Protein AF-A0A3D4JMM9-F1 (afdb_monomer)

pLDDT: mean 87.73, std 7.14, range [53.94, 95.94]

Sequence (77 aa):
NGYNFGQIKNAYIRVIDNSTGKELVKFSLSEYYKEVVSMVVGEIYLKNGEWRFNPVGMGTGDDLEGLCIKYGVNVAG

Foldseek 3Di:
DQDAPQPDDFDKDWDADPVVRDTPDIGTQDDDDSLFADFDQWDWDDDPNDIDIGGDNGTHNDHPVVVCVVVVDDPPD

Solvent-accessible surface area (backbone atoms only — not comparable to full-atom values): 4935 Å² total; per-residue (Å²): 131,97,69,31,50,52,77,57,76,90,41,61,53,73,44,62,44,84,90,76,68,44,76,76,44,76,48,75,59,73,92,47,56,76,59,23,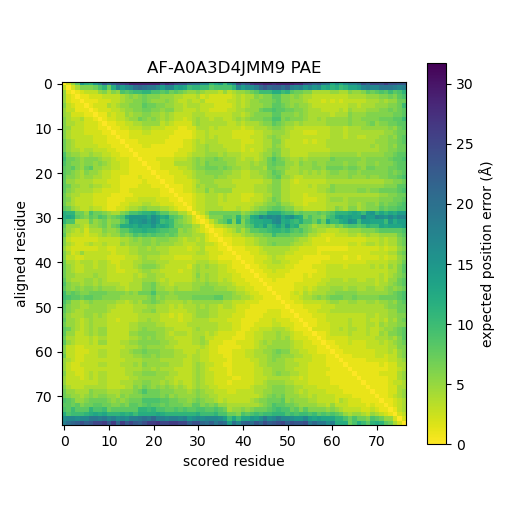55,28,68,49,61,56,47,79,47,78,54,97,92,38,82,44,76,46,84,62,67,51,65,35,66,45,49,66,64,58,52,38,45,75,74,70,45,84,80,85,124

Nearest PDB structures (foldseek):
  3ibz-assembly1_A  TM=7.723E-01  e=6.586E-03  Streptomyces coelicolor A3(2)
  2kxv-assembly1_A  TM=7.052E-01  e=2.411E-03  Klebsiella pneumoniae subsp. pneumoniae NTUH-K2044
  4bb2-assembly1_B  TM=6.162E-01  e=4.526E+00  Homo sapiens
  6ywy-assembly1_M  TM=4.614E-01  e=1.764E+00  Neurospora crassa
  5efv-assembly1_A  TM=4.361E-01  e=8.481E+00  Dubowvirus dv11

Secondary structure (DSSP, 8-state):
----GGG-SSEEEEEE-TTT--EEEEEEE----TT--EEEEEEEEEETTEEEEEEEEEEESS-HHHHHHHTT-----

Mean predicted aligned error: 4.88 Å

Structure (mmCIF, N/CA/C/O backbone):
data_AF-A0A3D4JMM9-F1
#
_entry.id   AF-A0A3D4JMM9-F1
#
loop_
_atom_site.group_PDB
_atom_site.id
_atom_site.type_symbol
_atom_site.label_atom_id
_atom_site.label_alt_id
_atom_site.label_comp_id
_atom_site.label_asym_id
_atom_site.label_entity_id
_atom_site.label_seq_id
_atom_site.pdbx_PDB_ins_code
_atom_site.Cartn_x
_atom_site.Cartn_y
_atom_site.Cartn_z
_atom_site.occupancy
_atom_site.B_iso_or_equiv
_atom_site.auth_seq_id
_atom_site.auth_comp_id
_atom_site.auth_asym_id
_atom_site.auth_atom_id
_atom_site.pdbx_PDB_model_num
ATOM 1 N N . ASN A 1 1 ? 4.052 4.265 -21.504 1.00 53.94 1 ASN A N 1
ATOM 2 C CA . ASN A 1 1 ? 3.911 5.452 -20.629 1.00 53.94 1 ASN A CA 1
ATOM 3 C C . ASN A 1 1 ? 4.856 5.300 -19.445 1.00 53.94 1 ASN A C 1
ATOM 5 O O . ASN A 1 1 ? 4.629 4.426 -18.629 1.00 53.94 1 ASN A O 1
ATOM 9 N N . GLY A 1 2 ? 5.962 6.051 -19.408 1.00 78.19 2 GLY A N 1
ATOM 10 C CA . GLY A 1 2 ? 7.094 5.841 -18.484 1.00 78.19 2 GLY A CA 1
ATOM 11 C C . GLY A 1 2 ? 6.937 6.472 -17.096 1.00 78.19 2 GLY A C 1
ATOM 12 O O . GLY A 1 2 ? 7.888 7.082 -16.609 1.00 78.19 2 GLY A O 1
ATOM 13 N N . TYR A 1 3 ? 5.745 6.381 -16.500 1.00 84.25 3 TYR A N 1
ATOM 14 C CA . TYR A 1 3 ? 5.515 6.847 -15.131 1.00 84.25 3 TYR A CA 1
ATOM 15 C C . TYR A 1 3 ? 5.854 5.748 -14.123 1.00 84.25 3 TYR A C 1
ATOM 17 O O . TYR A 1 3 ? 5.503 4.592 -14.340 1.00 84.25 3 TYR A O 1
ATOM 25 N N . ASN A 1 4 ? 6.531 6.107 -13.032 1.00 88.12 4 ASN A N 1
ATOM 26 C CA . ASN A 1 4 ? 6.952 5.168 -11.988 1.00 88.12 4 ASN A CA 1
ATOM 27 C C . ASN A 1 4 ? 6.906 5.796 -10.589 1.00 88.12 4 ASN A C 1
ATOM 29 O O . ASN A 1 4 ? 6.854 7.019 -10.436 1.00 88.12 4 ASN A O 1
ATOM 33 N N . PHE A 1 5 ? 6.969 4.953 -9.557 1.00 85.31 5 PHE A N 1
ATOM 34 C CA . PHE A 1 5 ? 6.921 5.393 -8.161 1.00 85.31 5 PHE A CA 1
ATOM 35 C C . PHE A 1 5 ? 8.110 6.274 -7.751 1.00 85.31 5 PHE A C 1
ATOM 37 O O . PHE A 1 5 ? 7.953 7.108 -6.862 1.00 85.31 5 PHE A O 1
ATOM 44 N N . GLY A 1 6 ? 9.257 6.181 -8.432 1.00 85.56 6 GLY A N 1
ATOM 45 C CA . GLY A 1 6 ? 10.406 7.067 -8.208 1.00 85.56 6 GLY A CA 1
ATOM 46 C C . GLY A 1 6 ? 10.146 8.541 -8.558 1.00 85.56 6 GLY A C 1
ATOM 47 O O . GLY A 1 6 ? 10.901 9.420 -8.143 1.00 85.56 6 GLY A O 1
ATOM 48 N N . GLN A 1 7 ? 9.073 8.840 -9.296 1.00 88.62 7 GLN A N 1
ATOM 49 C CA . GLN A 1 7 ? 8.647 10.210 -9.608 1.00 88.62 7 GLN A CA 1
ATOM 50 C C . GLN A 1 7 ? 7.635 10.771 -8.600 1.00 88.62 7 GLN A C 1
ATOM 52 O O . GLN A 1 7 ? 7.361 11.974 -8.609 1.00 88.62 7 GLN A O 1
ATOM 57 N N . ILE A 1 8 ? 7.062 9.925 -7.740 1.00 86.31 8 ILE A N 1
ATOM 58 C CA . ILE A 1 8 ? 6.003 10.321 -6.815 1.00 86.31 8 ILE A CA 1
ATOM 59 C C . ILE A 1 8 ? 6.631 10.841 -5.522 1.00 86.31 8 ILE A C 1
ATOM 61 O O . ILE A 1 8 ? 7.398 10.154 -4.853 1.00 86.31 8 ILE A O 1
ATOM 65 N N . LYS A 1 9 ? 6.276 12.071 -5.143 1.00 86.69 9 LYS A N 1
ATOM 66 C CA . LYS A 1 9 ? 6.645 12.656 -3.847 1.00 86.69 9 LYS A CA 1
ATOM 67 C C . LYS A 1 9 ? 5.499 12.495 -2.858 1.00 86.69 9 LYS A C 1
ATOM 69 O O . LYS A 1 9 ? 4.342 12.657 -3.233 1.00 86.69 9 LYS A O 1
ATOM 74 N N . ASN A 1 10 ? 5.833 12.255 -1.590 1.00 87.19 10 ASN A N 1
ATOM 75 C CA . ASN A 1 10 ? 4.866 12.140 -0.492 1.00 87.19 10 ASN A CA 1
ATOM 76 C C . ASN A 1 10 ? 3.779 11.083 -0.747 1.00 87.19 10 ASN A C 1
ATOM 78 O O . ASN A 1 10 ? 2.615 11.298 -0.414 1.00 87.19 10 ASN A O 1
ATOM 82 N N . ALA A 1 11 ? 4.146 9.949 -1.346 1.00 87.56 11 ALA A N 1
ATOM 83 C CA . ALA A 1 11 ? 3.244 8.815 -1.457 1.00 87.56 11 ALA A CA 1
ATOM 84 C C . ALA A 1 11 ? 3.033 8.192 -0.068 1.00 87.56 11 ALA A C 1
ATOM 86 O O . ALA A 1 11 ? 3.983 7.979 0.683 1.00 87.56 11 ALA A O 1
ATOM 87 N N . TYR A 1 12 ? 1.786 7.914 0.298 1.00 90.00 12 TYR A N 1
ATOM 88 C CA . TYR A 1 12 ? 1.450 7.196 1.524 1.00 90.00 12 TYR A CA 1
ATOM 89 C C . TYR A 1 12 ? 0.105 6.492 1.369 1.00 90.00 12 TYR A C 1
ATOM 91 O O . TYR A 1 12 ? -0.739 6.910 0.575 1.00 90.00 12 TYR A O 1
ATOM 99 N N . ILE A 1 13 ? -0.110 5.455 2.171 1.00 90.25 13 ILE A N 1
ATOM 100 C CA . ILE A 1 13 ? -1.430 4.883 2.425 1.00 90.25 13 ILE A CA 1
ATOM 101 C C . ILE A 1 13 ? -1.851 5.183 3.861 1.00 90.25 13 ILE A C 1
ATOM 103 O O . ILE A 1 13 ? -1.017 5.273 4.764 1.00 90.25 13 ILE A O 1
ATOM 107 N N . ARG A 1 14 ? -3.156 5.343 4.073 1.00 92.25 14 ARG A N 1
ATOM 108 C CA . ARG A 1 14 ? -3.749 5.454 5.402 1.00 92.25 14 ARG A CA 1
ATOM 109 C C . ARG A 1 14 ? -5.000 4.599 5.522 1.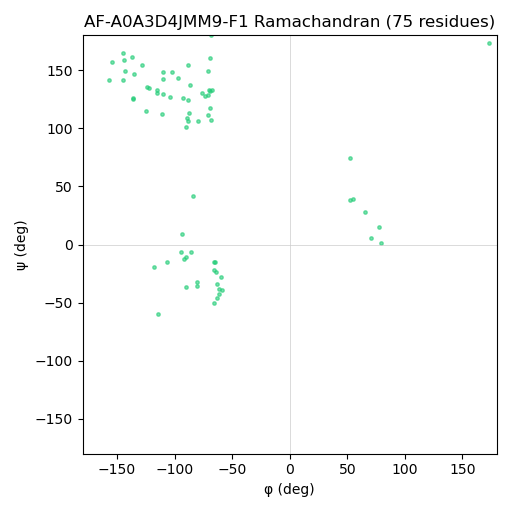00 92.25 14 ARG A C 1
ATOM 111 O O . ARG A 1 14 ? -5.748 4.459 4.557 1.00 92.25 14 ARG A O 1
ATOM 118 N N . VAL A 1 15 ? -5.222 4.071 6.719 1.00 88.94 15 VAL A N 1
ATOM 119 C CA . VAL A 1 15 ? -6.456 3.379 7.106 1.00 88.94 15 VAL A CA 1
ATOM 120 C C . VAL A 1 15 ? -7.176 4.263 8.110 1.00 88.94 15 VAL A C 1
ATOM 122 O O . VAL A 1 15 ? -6.571 4.732 9.075 1.00 88.94 15 VAL A O 1
ATOM 125 N N . ILE A 1 16 ? -8.459 4.506 7.869 1.00 92.31 16 ILE A N 1
ATOM 126 C CA . ILE A 1 16 ? -9.280 5.424 8.655 1.00 92.31 16 ILE A CA 1
ATOM 127 C C . ILE A 1 16 ? -10.488 4.652 9.174 1.00 92.31 16 ILE A C 1
ATOM 129 O O . ILE A 1 16 ? -11.119 3.908 8.425 1.00 92.31 16 ILE A O 1
ATOM 133 N N . ASP A 1 17 ? -10.820 4.847 10.444 1.00 87.38 17 ASP A N 1
ATOM 134 C CA . ASP A 1 17 ? -12.119 4.455 10.976 1.00 87.38 17 ASP A CA 1
ATOM 135 C C . ASP A 1 17 ? -13.189 5.401 10.418 1.00 87.38 17 ASP A C 1
ATOM 137 O O . ASP A 1 17 ? -13.226 6.584 10.754 1.00 87.38 17 ASP A O 1
ATOM 141 N N . ASN A 1 18 ? -14.070 4.882 9.564 1.00 91.50 18 ASN A N 1
ATOM 142 C CA . ASN A 1 18 ? -15.095 5.682 8.899 1.00 91.50 18 ASN A CA 1
ATOM 143 C C . ASN A 1 18 ? -16.147 6.266 9.863 1.00 91.50 18 ASN A C 1
ATOM 145 O O . ASN A 1 18 ? -16.796 7.250 9.528 1.00 91.50 18 ASN A O 1
ATOM 149 N N . SER A 1 19 ? -16.329 5.676 11.048 1.00 94.44 19 SER A N 1
ATOM 150 C CA . SER A 1 19 ? -17.320 6.145 12.025 1.00 94.44 19 SER A CA 1
ATOM 151 C C . SER A 1 19 ? -16.830 7.346 12.835 1.00 94.44 19 SER A C 1
ATOM 153 O O . SER A 1 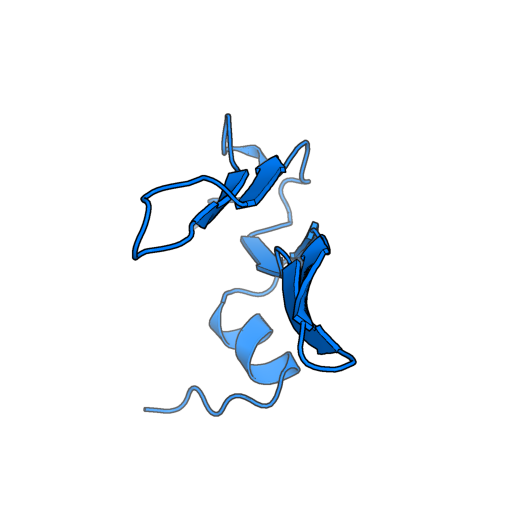19 ? -17.609 8.244 13.148 1.00 94.44 19 SER A O 1
ATOM 155 N N . THR A 1 20 ? -15.532 7.379 13.152 1.00 94.88 20 THR A N 1
ATOM 156 C CA . THR A 1 20 ? -14.912 8.421 13.986 1.00 94.88 20 THR A CA 1
ATOM 157 C C . THR A 1 20 ? -14.043 9.395 13.191 1.00 94.88 20 THR A C 1
ATOM 159 O O . THR A 1 20 ? -13.658 10.441 13.709 1.00 94.88 20 THR A O 1
ATOM 162 N N . GLY A 1 21 ? -13.692 9.055 11.949 1.00 93.94 21 GLY A N 1
ATOM 163 C CA . GLY A 1 21 ? -12.714 9.782 11.138 1.00 93.94 21 GLY A CA 1
ATOM 164 C C . GLY A 1 21 ? -11.270 9.629 11.629 1.00 93.94 21 GLY A C 1
ATOM 165 O O . GLY A 1 21 ? -10.370 10.284 11.101 1.00 93.94 21 GLY A O 1
ATOM 166 N N . LYS A 1 22 ? -11.023 8.78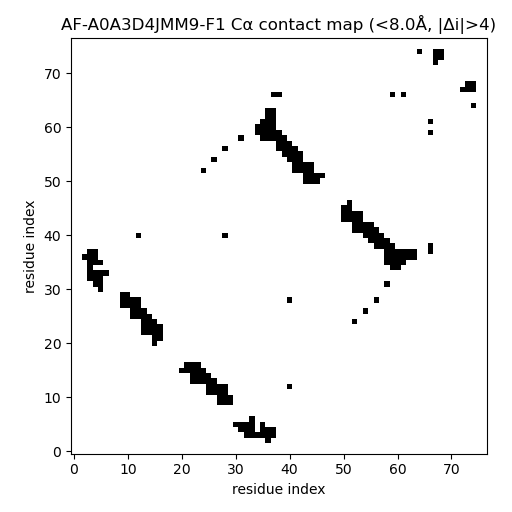6 12.640 1.00 92.31 22 LYS A N 1
ATOM 167 C CA . LYS A 1 22 ? -9.698 8.609 13.233 1.00 92.31 22 LYS A CA 1
ATOM 168 C C . LYS A 1 22 ? -8.772 7.866 12.271 1.00 92.31 22 LYS A C 1
ATOM 170 O O . LYS A 1 22 ? -9.093 6.775 11.802 1.00 92.31 22 LYS A O 1
ATOM 175 N N . GLU A 1 23 ? -7.590 8.427 12.028 1.00 92.44 23 GLU A N 1
ATOM 176 C CA . GLU A 1 23 ? -6.509 7.718 11.341 1.00 92.44 23 GLU A CA 1
ATOM 177 C C . GLU A 1 23 ? -5.977 6.606 12.255 1.00 92.44 23 GLU A C 1
ATOM 179 O O . GLU A 1 23 ? -5.498 6.862 13.361 1.00 92.44 23 GLU A O 1
ATOM 184 N N . LEU A 1 24 ? -6.119 5.359 11.807 1.00 86.31 24 LEU A N 1
ATOM 185 C CA . LEU A 1 24 ? -5.662 4.173 12.531 1.00 86.31 24 LEU A CA 1
ATOM 186 C C . LEU A 1 24 ? -4.225 3.823 12.151 1.00 86.31 24 LEU A C 1
ATOM 188 O O . LEU A 1 24 ? -3.445 3.375 12.987 1.00 86.31 24 LEU A O 1
ATOM 192 N N . VAL A 1 25 ? -3.892 4.020 10.877 1.00 87.94 25 VAL A N 1
ATOM 193 C CA . VAL A 1 25 ? -2.591 3.697 10.300 1.00 87.94 25 VAL A CA 1
ATOM 194 C C . VAL A 1 25 ? -2.245 4.732 9.250 1.00 87.94 25 VAL A C 1
ATOM 196 O O . VAL A 1 25 ? -3.098 5.106 8.446 1.00 87.94 25 VAL A O 1
ATOM 199 N N . LYS A 1 26 ? -0.966 5.097 9.196 1.00 90.56 26 LYS A N 1
ATOM 200 C CA . LYS A 1 26 ? -0.355 5.794 8.071 1.00 90.56 26 LYS A CA 1
ATOM 201 C C . LYS A 1 26 ? 0.989 5.160 7.759 1.00 90.56 26 LYS A C 1
ATOM 203 O O . LYS A 1 26 ? 1.833 5.031 8.641 1.00 90.56 26 LYS A O 1
ATOM 208 N N . PHE A 1 27 ? 1.176 4.771 6.506 1.00 87.31 27 PHE A N 1
ATOM 209 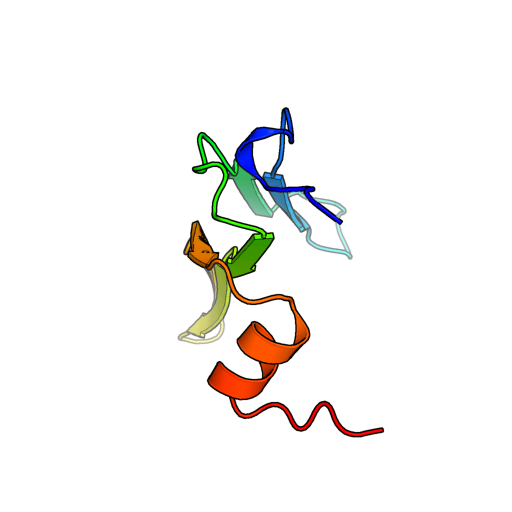C CA . PHE A 1 27 ? 2.416 4.191 6.015 1.00 87.31 27 PHE A CA 1
ATOM 210 C C . PHE A 1 27 ? 2.907 4.995 4.817 1.00 87.31 27 PHE A C 1
ATOM 212 O O . PHE A 1 27 ? 2.241 5.060 3.783 1.00 87.31 27 PHE A O 1
ATOM 219 N N . SER A 1 28 ? 4.056 5.644 4.986 1.00 88.19 28 SER A N 1
ATOM 220 C CA . SER A 1 28 ? 4.709 6.392 3.917 1.00 88.19 28 SER A CA 1
ATOM 221 C C . SER A 1 28 ? 5.394 5.429 2.960 1.00 88.19 28 SER A C 1
ATOM 223 O O . SER A 1 28 ? 6.156 4.561 3.374 1.00 88.19 28 SER A O 1
ATOM 225 N N . LEU A 1 29 ? 5.134 5.621 1.677 1.00 85.19 29 LEU A N 1
ATOM 226 C CA . LEU A 1 29 ? 5.791 4.924 0.591 1.00 85.19 29 LEU A CA 1
ATOM 227 C C . LEU A 1 29 ? 7.017 5.774 0.218 1.00 85.19 29 LEU A C 1
ATOM 229 O O . LEU A 1 29 ? 6.884 6.809 -0.437 1.00 85.19 29 LEU A O 1
ATOM 233 N N . SER A 1 30 ? 8.204 5.380 0.679 1.00 74.88 30 SER A N 1
ATOM 234 C CA . SER A 1 30 ? 9.457 6.107 0.434 1.00 74.88 30 SER A CA 1
ATOM 235 C C . SER A 1 30 ? 10.386 5.357 -0.519 1.00 74.88 30 SER A C 1
ATOM 237 O O . SER A 1 30 ? 10.524 4.146 -0.408 1.00 74.88 30 SER A O 1
ATOM 239 N N . GLU A 1 31 ? 11.063 6.119 -1.385 1.00 66.12 31 GLU A N 1
ATOM 240 C CA . GLU A 1 31 ? 12.236 5.710 -2.178 1.00 66.12 31 GLU A CA 1
ATOM 241 C C . GLU A 1 31 ? 12.072 4.416 -2.994 1.00 66.12 31 GLU A C 1
ATOM 243 O O . GLU A 1 31 ? 12.663 3.383 -2.693 1.00 66.12 31 GLU A O 1
ATOM 248 N N . TYR A 1 32 ? 11.314 4.496 -4.093 1.00 76.19 32 TYR A N 1
ATOM 249 C CA . TYR A 1 32 ? 11.214 3.401 -5.062 1.00 76.19 32 TYR A CA 1
ATOM 250 C C . TYR A 1 32 ? 12.060 3.655 -6.303 1.00 76.19 32 TYR A C 1
ATOM 252 O O . TYR A 1 32 ? 12.235 4.790 -6.753 1.00 76.19 32 TYR A O 1
ATOM 260 N N . TYR A 1 33 ? 12.548 2.562 -6.878 1.00 77.56 33 TYR A N 1
ATOM 261 C CA . TYR A 1 33 ? 13.297 2.564 -8.126 1.00 77.56 33 TYR A CA 1
ATOM 262 C C . TYR A 1 33 ? 12.397 2.925 -9.320 1.00 77.56 33 TYR A C 1
ATOM 264 O O . TYR A 1 33 ? 11.169 2.821 -9.261 1.00 77.56 33 TYR A O 1
ATOM 272 N N . LYS A 1 34 ? 13.014 3.357 -10.424 1.00 83.81 34 LYS A N 1
ATOM 273 C CA . LYS A 1 34 ? 12.318 3.826 -11.639 1.00 83.81 34 LYS A CA 1
ATOM 274 C C . LYS A 1 34 ? 11.533 2.719 -12.350 1.00 83.81 34 LYS A C 1
ATOM 276 O O . LYS A 1 34 ? 10.705 2.983 -13.212 1.00 83.81 34 LYS A O 1
ATOM 281 N N . GLU A 1 35 ? 11.823 1.488 -11.984 1.00 86.31 35 GLU A N 1
ATOM 282 C CA . GLU A 1 35 ? 11.333 0.246 -12.542 1.00 86.31 35 GLU A CA 1
ATOM 283 C C . GLU A 1 35 ? 10.054 -0.194 -11.829 1.00 86.31 35 GLU A C 1
ATOM 285 O O . GLU A 1 35 ? 9.391 -1.105 -12.296 1.00 86.31 35 GLU A O 1
ATOM 290 N N . VAL A 1 36 ? 9.692 0.444 -10.710 1.00 89.50 36 VAL A N 1
ATOM 291 C CA . VAL A 1 36 ? 8.469 0.139 -9.965 1.00 89.50 36 VAL A CA 1
ATOM 292 C C . VAL A 1 36 ? 7.310 0.950 -10.536 1.00 89.50 36 VAL A C 1
ATOM 294 O O . VAL A 1 36 ? 7.276 2.175 -10.398 1.00 89.50 36 VAL A O 1
ATOM 297 N N . VAL A 1 37 ? 6.341 0.267 -11.143 1.00 91.06 37 VAL A N 1
ATOM 298 C CA . VAL A 1 37 ? 5.152 0.883 -11.764 1.00 91.06 37 VAL A CA 1
ATOM 299 C C . VAL A 1 37 ? 3.840 0.437 -11.110 1.00 91.06 37 VAL A C 1
ATOM 301 O O . VAL A 1 37 ? 2.848 1.157 -11.193 1.00 91.06 37 VAL A O 1
ATOM 304 N N . SER A 1 38 ? 3.839 -0.681 -10.380 1.00 91.88 38 SER A N 1
ATOM 305 C CA . SER A 1 38 ? 2.739 -1.113 -9.506 1.00 91.88 38 SER A CA 1
ATOM 306 C C . SER A 1 38 ? 3.278 -1.642 -8.166 1.00 91.88 38 SER A C 1
ATOM 308 O O . SER A 1 38 ? 4.476 -1.907 -8.030 1.00 91.88 38 SER A O 1
ATOM 310 N N . MET A 1 39 ? 2.433 -1.720 -7.128 1.00 90.50 39 MET A N 1
ATOM 311 C CA . MET A 1 39 ? 2.877 -2.051 -5.767 1.00 90.50 39 MET A CA 1
ATOM 312 C C . MET A 1 39 ? 1.768 -2.625 -4.888 1.00 90.50 39 MET A C 1
ATOM 314 O O . MET A 1 39 ? 0.650 -2.109 -4.867 1.00 90.50 39 MET A O 1
ATOM 318 N N . VAL A 1 40 ? 2.124 -3.613 -4.066 1.00 91.38 40 VAL A N 1
ATOM 319 C CA . VAL A 1 40 ? 1.336 -4.012 -2.895 1.00 91.38 40 VAL A CA 1
ATOM 320 C C . VAL A 1 40 ? 1.787 -3.193 -1.696 1.00 91.38 40 VAL A C 1
ATOM 322 O O . VAL A 1 40 ? 2.890 -3.351 -1.176 1.00 91.38 40 VAL A O 1
ATOM 325 N N . VAL A 1 41 ? 0.922 -2.281 -1.266 1.00 89.88 41 VAL A N 1
ATOM 326 C CA . VAL A 1 41 ? 1.226 -1.296 -0.217 1.00 89.88 41 VAL A CA 1
ATOM 327 C C . VAL A 1 41 ? 1.105 -1.875 1.193 1.00 89.88 41 VAL A C 1
ATOM 329 O O . VAL A 1 41 ? 1.857 -1.494 2.088 1.00 89.88 41 VAL A O 1
ATOM 332 N N . GLY A 1 42 ? 0.199 -2.826 1.394 1.00 89.50 42 GLY A N 1
ATOM 333 C CA . GLY A 1 42 ? -0.041 -3.461 2.680 1.00 89.50 42 GLY A CA 1
ATOM 334 C C . GLY A 1 42 ? -1.249 -4.384 2.647 1.00 89.50 42 GLY A C 1
ATOM 335 O O . GLY A 1 42 ? -1.994 -4.420 1.669 1.00 89.50 42 GLY A O 1
ATOM 336 N N . GLU A 1 43 ? -1.441 -5.105 3.742 1.00 91.25 43 GLU A N 1
ATOM 337 C CA . GLU A 1 43 ? -2.517 -6.074 3.927 1.00 91.25 4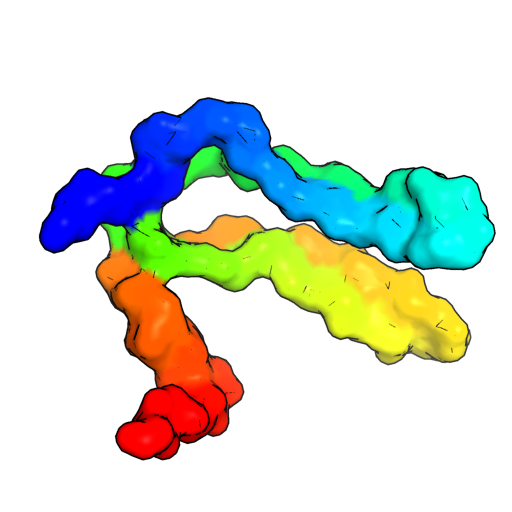3 GLU A CA 1
ATOM 338 C C . GLU A 1 43 ? -3.344 -5.694 5.152 1.00 91.25 43 GLU A C 1
ATOM 340 O O . GLU A 1 43 ? -2.802 -5.382 6.214 1.00 91.25 43 GLU A O 1
ATOM 345 N N . ILE A 1 44 ? -4.666 -5.745 5.019 1.00 90.19 44 ILE A N 1
ATOM 346 C CA . ILE A 1 44 ? -5.592 -5.638 6.146 1.00 90.19 44 ILE A CA 1
ATOM 347 C C . ILE A 1 44 ? -6.112 -7.043 6.434 1.00 90.19 44 ILE A C 1
ATOM 349 O O . ILE A 1 44 ? -6.611 -7.715 5.534 1.00 90.19 44 ILE A O 1
ATOM 353 N N . TYR A 1 45 ? -6.006 -7.493 7.681 1.00 90.94 45 TYR A N 1
ATOM 354 C CA . TYR A 1 45 ? -6.394 -8.848 8.064 1.00 90.94 45 TYR A CA 1
ATOM 355 C C . TYR A 1 45 ? -7.031 -8.886 9.451 1.00 90.94 45 TYR A C 1
ATOM 357 O O . TYR A 1 45 ? -6.706 -8.090 10.332 1.00 90.94 45 TYR A O 1
ATOM 365 N N . LEU A 1 46 ? -7.943 -9.836 9.654 1.00 88.31 46 LEU A N 1
ATOM 366 C CA . LEU A 1 46 ? -8.579 -10.088 10.942 1.00 88.31 46 LEU A CA 1
ATOM 367 C C . LEU A 1 46 ? -7.786 -11.157 11.698 1.00 88.31 46 LEU A C 1
ATOM 369 O O . LEU A 1 46 ? -7.572 -12.257 11.191 1.00 88.31 46 LEU A O 1
ATOM 373 N N . LYS A 1 47 ? -7.370 -10.861 12.930 1.00 92.94 47 LYS A N 1
ATOM 374 C CA . LYS A 1 47 ? -6.707 -11.833 13.808 1.00 92.94 47 LYS A CA 1
ATOM 375 C C . LYS A 1 47 ? -7.287 -11.722 15.214 1.00 92.94 47 LYS A C 1
ATOM 377 O O . LYS A 1 47 ? -7.306 -10.643 15.793 1.00 92.94 47 LYS A O 1
ATOM 382 N N . ASN A 1 48 ? -7.764 -12.835 15.766 1.00 95.94 48 ASN A N 1
ATOM 383 C CA . ASN A 1 48 ? -8.383 -12.896 17.099 1.00 95.94 48 ASN A CA 1
ATOM 384 C C . ASN A 1 48 ? -9.523 -11.872 17.306 1.00 95.94 48 ASN A C 1
ATOM 386 O O . ASN A 1 48 ? -9.625 -11.273 18.368 1.00 95.94 48 ASN A O 1
ATOM 390 N N . GLY A 1 49 ? -10.349 -11.635 16.280 1.00 91.69 49 GLY A N 1
ATOM 391 C CA . GLY A 1 49 ? -11.451 -10.664 16.343 1.00 91.69 49 GLY A CA 1
ATOM 392 C C . GLY A 1 49 ? -11.039 -9.198 16.169 1.00 91.69 49 GLY A C 1
ATOM 393 O O . GLY A 1 49 ? -11.900 -8.325 16.177 1.00 91.69 49 GLY A O 1
ATOM 394 N N . GLU A 1 50 ? -9.752 -8.919 15.954 1.00 85.88 50 GLU A N 1
ATOM 395 C CA . GLU A 1 50 ? -9.229 -7.564 15.772 1.00 85.88 50 GLU A CA 1
ATOM 396 C C . GLU A 1 50 ? -8.669 -7.371 14.363 1.00 85.88 50 GLU A C 1
ATOM 398 O O . GLU A 1 50 ? -7.851 -8.169 13.885 1.00 85.88 50 GLU A O 1
ATOM 403 N N . TRP A 1 51 ? -9.090 -6.292 13.701 1.00 83.81 51 TRP A N 1
ATOM 404 C CA . TRP A 1 51 ? -8.504 -5.861 12.436 1.00 83.81 51 TRP A CA 1
ATOM 405 C C . TRP A 1 51 ? -7.087 -5.337 12.662 1.00 83.81 51 TRP A C 1
ATOM 407 O O . TRP A 1 51 ? -6.839 -4.520 13.548 1.00 83.81 51 TRP A O 1
ATOM 417 N N . ARG A 1 52 ? -6.152 -5.807 11.842 1.00 87.44 52 ARG A N 1
ATOM 418 C CA . ARG A 1 52 ? -4.747 -5.404 11.840 1.00 87.44 52 ARG A CA 1
ATOM 419 C C . ARG A 1 52 ? -4.328 -4.998 10.436 1.00 87.44 52 ARG A C 1
ATOM 421 O O . ARG A 1 52 ? -4.886 -5.468 9.448 1.00 87.44 52 ARG A O 1
ATOM 428 N N . PHE A 1 53 ? -3.318 -4.143 10.370 1.00 89.75 53 PHE A N 1
ATOM 429 C CA . PHE A 1 53 ? -2.654 -3.762 9.132 1.00 89.75 53 PHE A CA 1
ATOM 430 C C . PHE A 1 53 ? -1.204 -4.245 9.160 1.00 89.75 53 PHE A C 1
ATOM 432 O O . PHE A 1 53 ? -0.511 -4.042 10.158 1.00 89.75 53 PHE A O 1
ATOM 439 N N . ASN A 1 54 ? -0.754 -4.867 8.074 1.00 90.81 54 ASN A N 1
ATOM 440 C CA . ASN A 1 54 ? 0.638 -5.221 7.828 1.00 90.81 54 ASN A CA 1
ATOM 441 C C . ASN A 1 54 ? 1.175 -4.355 6.674 1.00 90.81 54 ASN A C 1
ATOM 443 O O . ASN A 1 54 ? 0.700 -4.515 5.548 1.00 90.81 54 ASN A O 1
ATOM 447 N N . PRO A 1 55 ? 2.122 -3.428 6.908 1.00 87.88 55 PRO A N 1
ATOM 448 C CA . PRO A 1 55 ? 2.766 -2.701 5.817 1.00 87.88 55 PRO A CA 1
ATOM 449 C C . PRO A 1 55 ? 3.632 -3.660 4.987 1.00 87.88 55 PRO A C 1
ATOM 451 O O . PRO A 1 55 ? 4.410 -4.425 5.552 1.00 87.88 55 PRO A O 1
ATOM 454 N N . VAL A 1 56 ? 3.511 -3.612 3.656 1.00 89.81 56 VAL A N 1
ATOM 455 C CA . VAL A 1 56 ? 4.258 -4.500 2.740 1.00 89.81 56 VAL A CA 1
ATOM 456 C C . VAL A 1 56 ? 5.241 -3.698 1.886 1.00 89.81 56 VAL A C 1
ATOM 458 O O . VAL A 1 56 ? 6.444 -3.916 1.971 1.00 89.81 56 VAL A O 1
ATOM 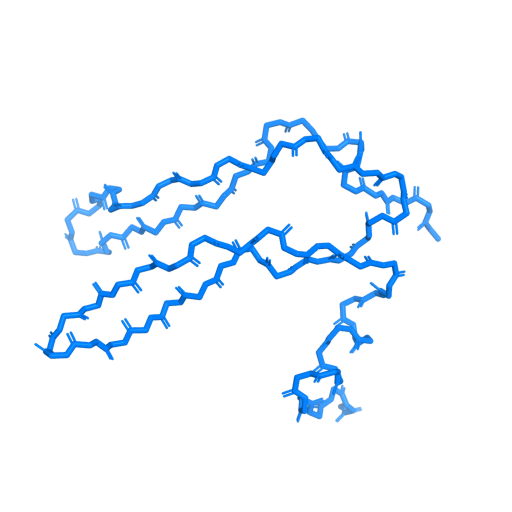461 N N . GLY A 1 57 ? 4.753 -2.743 1.086 1.00 86.25 57 GLY A N 1
ATOM 462 C CA . GLY A 1 57 ? 5.601 -1.885 0.246 1.00 86.25 57 GLY A CA 1
ATOM 463 C C . GLY A 1 57 ? 6.353 -2.616 -0.876 1.00 86.25 57 GLY A C 1
ATOM 464 O O . GLY A 1 57 ? 7.429 -2.177 -1.276 1.00 86.25 57 GLY A O 1
ATOM 465 N N . MET A 1 58 ? 5.814 -3.726 -1.385 1.00 89.31 58 MET A N 1
ATOM 466 C CA . MET A 1 58 ? 6.464 -4.550 -2.407 1.00 89.31 58 MET A CA 1
ATOM 467 C C . MET A 1 58 ? 6.100 -4.056 -3.810 1.00 89.31 58 MET A C 1
ATOM 469 O O . MET A 1 58 ? 4.970 -4.230 -4.269 1.00 89.31 58 MET A O 1
ATOM 473 N N . GLY A 1 59 ? 7.059 -3.412 -4.474 1.00 89.69 59 GLY A N 1
ATOM 474 C CA . GLY A 1 59 ? 6.919 -2.878 -5.829 1.00 89.69 59 GLY A CA 1
ATOM 475 C C . GLY A 1 59 ? 7.268 -3.883 -6.930 1.00 89.69 59 GLY A C 1
ATOM 476 O O . GLY A 1 59 ? 8.070 -4.791 -6.722 1.00 89.69 59 GLY A O 1
ATOM 477 N N . THR A 1 60 ? 6.706 -3.697 -8.125 1.00 91.38 60 THR A N 1
ATOM 478 C CA . THR A 1 60 ? 7.045 -4.475 -9.323 1.00 91.38 60 THR A CA 1
ATOM 479 C C . THR A 1 60 ? 7.002 -3.621 -10.594 1.00 91.38 60 THR A C 1
ATOM 481 O O . THR A 1 60 ? 6.388 -2.551 -10.617 1.00 91.38 60 THR A O 1
ATOM 484 N N . GLY A 1 61 ? 7.692 -4.090 -11.636 1.00 92.56 61 GLY A N 1
ATOM 485 C CA . GLY A 1 61 ? 7.695 -3.479 -12.968 1.00 92.56 61 GLY A CA 1
ATOM 486 C C . GLY A 1 61 ? 6.558 -3.927 -13.875 1.00 92.56 61 GLY A C 1
ATOM 487 O O . GLY A 1 61 ? 6.393 -3.354 -14.949 1.00 92.56 61 GLY A O 1
ATOM 488 N N . ASP A 1 62 ? 5.758 -4.899 -13.441 1.00 91.88 62 ASP A N 1
ATOM 489 C CA . ASP A 1 62 ? 4.496 -5.204 -14.108 1.00 91.88 62 ASP A CA 1
ATOM 490 C C . ASP A 1 62 ? 3.487 -4.086 -13.850 1.00 91.88 62 ASP A C 1
ATOM 492 O O . ASP A 1 62 ? 3.495 -3.452 -12.790 1.00 91.88 62 ASP A O 1
ATOM 496 N N . ASP A 1 63 ? 2.588 -3.859 -14.802 1.00 91.81 63 ASP A N 1
ATOM 497 C CA . ASP A 1 63 ? 1.452 -2.969 -14.596 1.00 91.81 63 ASP A CA 1
ATOM 498 C C . ASP A 1 63 ? 0.443 -3.551 -13.584 1.00 91.81 63 ASP A C 1
ATOM 500 O O . ASP A 1 63 ? 0.640 -4.617 -12.993 1.00 91.81 63 ASP A O 1
ATOM 504 N N . LEU A 1 64 ? -0.638 -2.810 -13.323 1.00 91.75 64 LEU A N 1
ATOM 505 C CA . LEU A 1 64 ? -1.638 -3.236 -12.344 1.00 91.75 64 LEU A CA 1
ATOM 506 C C . LEU A 1 64 ? -2.324 -4.549 -12.750 1.00 91.75 64 LEU A C 1
ATOM 508 O O . LEU A 1 64 ? -2.638 -5.350 -11.876 1.00 91.75 64 LEU A O 1
ATOM 512 N N . GLU A 1 65 ? -2.525 -4.789 -14.047 1.00 93.44 65 GLU A N 1
ATOM 513 C CA . GLU A 1 65 ? -3.112 -6.034 -14.545 1.00 93.44 65 GLU A CA 1
ATOM 514 C C . GLU A 1 65 ? -2.187 -7.221 -14.261 1.00 93.44 65 GLU A C 1
ATOM 516 O O . GLU A 1 65 ? -2.613 -8.198 -13.641 1.00 93.44 65 GLU A O 1
ATOM 521 N N . GLY A 1 66 ? -0.904 -7.111 -14.619 1.00 93.19 66 GLY A N 1
ATOM 522 C CA . GLY A 1 66 ? 0.094 -8.137 -14.328 1.00 93.19 66 GLY A CA 1
ATOM 523 C C . GLY A 1 66 ? 0.235 -8.408 -12.829 1.00 93.19 66 GLY A C 1
ATOM 524 O O . GLY A 1 66 ? 0.310 -9.565 -12.405 1.00 93.19 66 GLY A O 1
ATOM 525 N N . LEU A 1 67 ? 0.183 -7.358 -12.001 1.00 93.38 67 LEU A N 1
ATOM 526 C CA . LEU A 1 67 ? 0.147 -7.506 -10.549 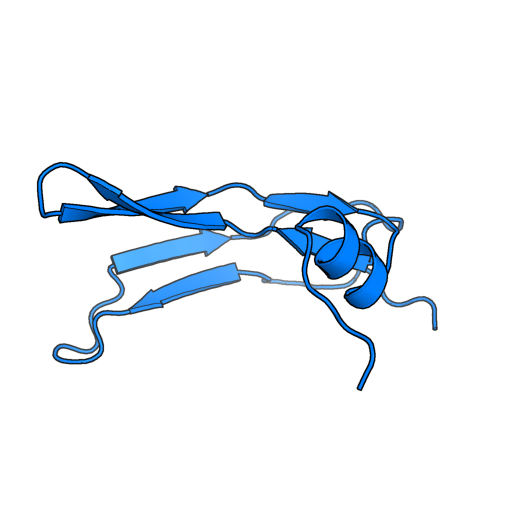1.00 93.38 67 LEU A CA 1
ATOM 527 C C . LEU A 1 67 ? -1.115 -8.248 -10.080 1.00 93.38 67 LEU A C 1
ATOM 529 O O . LEU A 1 67 ? -1.010 -9.171 -9.278 1.00 93.38 67 LEU A O 1
ATOM 533 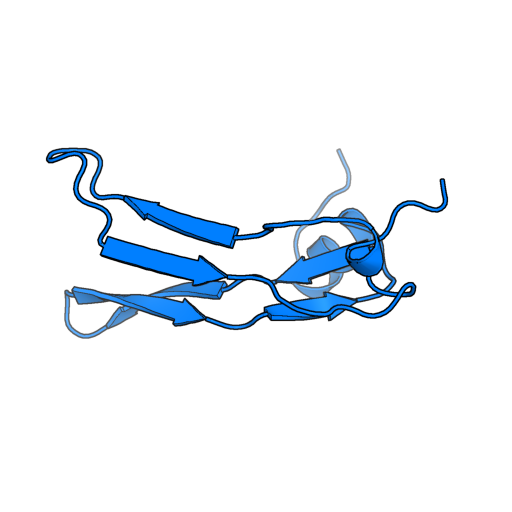N N . CYS A 1 68 ? -2.297 -7.898 -10.583 1.00 93.00 68 CYS A N 1
ATOM 534 C CA . CYS A 1 68 ? -3.558 -8.554 -10.231 1.00 93.00 68 CYS A CA 1
ATOM 535 C C . CYS A 1 68 ? -3.568 -10.046 -10.606 1.00 93.00 68 CYS A C 1
ATOM 537 O O . CYS A 1 68 ? -3.969 -10.881 -9.789 1.00 93.00 68 CYS A O 1
ATOM 539 N N . ILE A 1 69 ? -3.061 -10.399 -11.789 1.00 93.31 69 ILE A N 1
ATOM 540 C CA . ILE A 1 69 ? -2.961 -11.792 -12.251 1.00 93.31 69 ILE A CA 1
ATOM 541 C C . ILE A 1 69 ? -2.064 -12.623 -11.321 1.00 93.31 69 ILE A C 1
ATOM 543 O O . ILE A 1 69 ? -2.405 -13.763 -11.006 1.00 93.31 69 ILE A O 1
ATOM 547 N N . LYS A 1 70 ? -0.962 -12.057 -10.800 1.00 89.94 70 LYS A N 1
ATOM 548 C CA . LYS A 1 70 ? -0.094 -12.738 -9.814 1.00 89.94 70 LYS A CA 1
ATOM 549 C C . LYS A 1 70 ? -0.821 -13.125 -8.524 1.00 89.94 70 LYS A C 1
ATOM 551 O O . LYS A 1 70 ? -0.435 -14.099 -7.884 1.00 89.94 70 LYS A O 1
ATOM 556 N N . TYR A 1 71 ? -1.869 -12.388 -8.159 1.00 88.75 71 TYR A N 1
ATOM 557 C CA . TYR A 1 71 ? -2.732 -12.682 -7.010 1.00 88.75 71 TYR A CA 1
ATOM 558 C C . TYR A 1 71 ? -3.971 -13.515 -7.379 1.00 88.75 71 TYR A C 1
ATOM 560 O O . TYR A 1 71 ? -4.851 -13.715 -6.545 1.00 88.75 71 TYR A O 1
ATOM 568 N N . GLY A 1 72 ? -4.046 -14.025 -8.613 1.00 90.12 72 GLY A N 1
ATOM 569 C CA . GLY A 1 72 ? -5.142 -14.872 -9.083 1.00 90.12 72 GLY A CA 1
ATOM 570 C C . GLY A 1 72 ? -6.426 -14.113 -9.424 1.00 90.12 72 GLY A C 1
ATOM 571 O O . GLY A 1 72 ? -7.481 -14.732 -9.551 1.00 90.12 72 GLY A O 1
ATOM 572 N N . VAL A 1 73 ? -6.365 -12.786 -9.569 1.00 91.94 73 VAL A N 1
ATOM 573 C CA . VAL A 1 73 ? -7.515 -11.990 -10.010 1.00 91.94 73 VAL A CA 1
ATOM 574 C C . VAL A 1 73 ? -7.732 -12.224 -11.502 1.00 91.94 73 VAL A C 1
ATOM 576 O O . VAL A 1 73 ? -6.811 -12.060 -12.302 1.00 91.94 73 VAL A O 1
ATOM 579 N N . ASN A 1 74 ? -8.960 -12.573 -11.889 1.00 90.19 74 ASN A N 1
ATOM 580 C CA . ASN A 1 74 ? -9.343 -12.580 -13.295 1.00 90.19 74 ASN A CA 1
ATOM 581 C C . ASN A 1 74 ? -9.656 -11.144 -13.734 1.00 90.19 74 ASN A C 1
ATOM 583 O O . ASN A 1 74 ? -10.676 -10.586 -13.333 1.00 90.19 74 ASN A O 1
ATOM 587 N N . VAL A 1 75 ? -8.756 -10.551 -14.515 1.00 85.31 75 VAL A N 1
ATOM 588 C CA . VAL A 1 75 ? -8.867 -9.162 -14.992 1.00 85.31 75 VAL A CA 1
ATOM 589 C C . VAL A 1 75 ? -9.514 -9.084 -16.383 1.00 85.31 75 VAL A C 1
ATOM 591 O O . VAL A 1 75 ? -9.847 -7.996 -16.842 1.00 85.31 75 VAL A O 1
ATOM 594 N N . ALA A 1 76 ? -9.761 -10.227 -17.036 1.00 77.25 76 ALA A N 1
ATOM 595 C CA . ALA A 1 76 ? -10.481 -10.260 -18.303 1.00 77.25 76 ALA A CA 1
ATOM 596 C C . ALA A 1 76 ? -11.952 -9.869 -18.077 1.00 77.25 76 ALA A C 1
ATOM 598 O O . ALA A 1 76 ? -12.727 -10.634 -17.495 1.00 77.25 76 ALA A O 1
ATOM 599 N N . GLY A 1 77 ? -12.297 -8.656 -18.514 1.00 58.00 77 GLY A N 1
ATOM 600 C CA . GLY A 1 77 ? -13.664 -8.156 -18.673 1.00 58.00 77 GLY A CA 1
ATOM 601 C C . GLY A 1 77 ? -14.130 -8.257 -20.116 1.00 58.00 77 GLY A C 1
ATOM 602 O O . GLY A 1 77 ? -13.275 -8.111 -21.019 1.00 58.00 77 GLY A O 1
#

Radius of gyration: 14.69 Å; Cα contacts (8 Å, |Δi|>4): 116; chains: 1; bounding box: 31×28×38 Å